Protein AF-A0A975J9P8-F1 (afdb_monomer_lite)

pLDDT: mean 88.7, std 9.08, range [46.72, 97.31]

Radius of gyration: 19.5 Å; chains: 1; bounding box: 36×30×56 Å

Foldseek 3Di:
DDDDDLVVVLVVLVVVLVCCVVVVDPDDPVVSVVSVVCNVCSPPLCVLVVVLVVLLCCCVPHPVVPDDPVVSLVVNLVSLVVSVVVVVDDPVVSVVVSVVSSCVVVVPD

Secondary structure (DSSP, 8-state):
-PPPPHHHHHHHHHHHHHHHHTTSS---HHHHHHHHHHHHTTS-THHHHHHHHHHHHHHHHSTTTTS-HHHHHHHHHHHHHHHHHTTSS-HHHHHHHHHHHHHHHHT--

Sequence (109 aa):
MGRLDKREVLPSLEKLLEKIEKGEIEVLSYEKDALKQVIEQYETKERPMSAYFTLEDWLYNKNGKEKPIEIKSAMLWGALWVVKEMGCIDWDSMRNMYGEFMSKQMNLR

Structure (mmCIF, N/CA/C/O backbone):
data_AF-A0A975J9P8-F1
#
_entry.id   AF-A0A975J9P8-F1
#
loop_
_atom_site.group_PDB
_atom_site.id
_atom_site.type_symbol
_atom_site.label_atom_id
_atom_site.label_alt_id
_atom_site.label_comp_id
_atom_site.label_asym_id
_atom_site.label_entity_id
_atom_site.label_seq_id
_atom_site.pdbx_PDB_ins_code
_atom_site.Cartn_x
_atom_site.Cartn_y
_atom_site.Cartn_z
_atom_site.occupancy
_atom_site.B_iso_or_equiv
_atom_site.auth_seq_id
_atom_site.auth_comp_id
_atom_site.auth_asym_id
_atom_site.auth_atom_id
_atom_site.pdbx_PDB_model_num
ATOM 1 N N . MET A 1 1 ? -10.676 -21.180 15.760 1.00 46.72 1 MET A N 1
ATOM 2 C CA . MET A 1 1 ? -11.232 -19.829 15.522 1.00 46.72 1 MET A CA 1
ATOM 3 C C . MET A 1 1 ? -11.256 -19.582 14.024 1.00 46.72 1 MET A C 1
ATOM 5 O O . MET A 1 1 ? -10.278 -19.924 13.369 1.00 46.72 1 MET A O 1
ATOM 9 N N . GLY A 1 2 ? -12.372 -19.083 13.485 1.00 76.62 2 GLY A N 1
ATOM 10 C CA . GLY A 1 2 ? -12.496 -18.731 12.066 1.00 76.62 2 GLY A CA 1
ATOM 11 C C . GLY A 1 2 ? -11.787 -17.413 11.755 1.00 76.62 2 GLY A C 1
ATOM 12 O O . GLY A 1 2 ? -11.676 -16.551 12.624 1.00 76.62 2 GLY A O 1
ATOM 13 N N . ARG A 1 3 ? -11.276 -17.270 10.531 1.00 79.50 3 ARG A N 1
ATOM 14 C CA . ARG A 1 3 ? -10.674 -16.022 10.048 1.00 79.50 3 ARG A CA 1
ATOM 15 C C . ARG A 1 3 ? -11.804 -15.034 9.735 1.00 79.50 3 ARG A C 1
ATOM 17 O O . ARG A 1 3 ? -12.717 -15.408 9.007 1.00 79.50 3 ARG A O 1
ATOM 24 N N . LEU A 1 4 ? -11.749 -13.826 10.299 1.00 81.44 4 LEU A N 1
ATOM 25 C CA . LEU A 1 4 ? -12.718 -12.758 10.019 1.00 81.44 4 LEU A CA 1
ATOM 26 C C . LEU A 1 4 ? -12.679 -12.359 8.540 1.00 81.44 4 LEU A C 1
ATOM 28 O O . LEU A 1 4 ? -11.602 -12.369 7.929 1.00 81.44 4 LEU A O 1
ATOM 32 N N . ASP A 1 5 ? -13.831 -11.970 7.990 1.00 80.75 5 ASP A N 1
ATOM 33 C CA . ASP A 1 5 ? -13.861 -11.309 6.687 1.00 80.75 5 ASP A CA 1
ATOM 34 C C . ASP A 1 5 ? -13.157 -9.948 6.785 1.00 80.75 5 ASP A C 1
ATOM 36 O O . ASP A 1 5 ? -13.218 -9.274 7.814 1.00 80.75 5 ASP A O 1
ATOM 40 N N . LYS A 1 6 ? -12.490 -9.513 5.708 1.00 75.19 6 LYS A N 1
ATOM 41 C CA . LYS A 1 6 ? -11.741 -8.245 5.686 1.00 75.19 6 LYS A CA 1
ATOM 42 C C . LYS A 1 6 ? -12.616 -7.049 6.087 1.00 75.19 6 LYS A C 1
ATOM 44 O O . LYS A 1 6 ? -12.119 -6.131 6.729 1.00 75.19 6 LYS A O 1
ATOM 49 N N . ARG A 1 7 ? -13.909 -7.072 5.750 1.00 81.19 7 ARG A N 1
ATOM 50 C CA . ARG A 1 7 ? -14.874 -6.011 6.085 1.00 81.19 7 ARG A CA 1
ATOM 51 C C . ARG A 1 7 ? 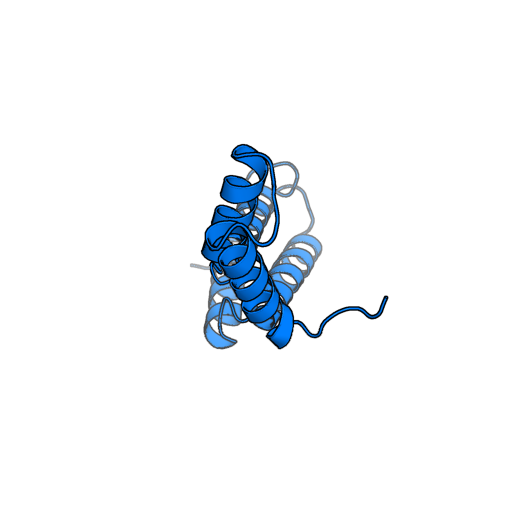-15.240 -5.980 7.569 1.00 81.19 7 ARG A C 1
ATOM 53 O O . ARG A 1 7 ? -15.690 -4.953 8.060 1.00 81.19 7 ARG A O 1
ATOM 60 N N . GLU A 1 8 ? -15.046 -7.086 8.279 1.00 86.88 8 GLU A N 1
ATOM 61 C CA . GLU A 1 8 ? -15.400 -7.230 9.694 1.00 86.88 8 GLU A CA 1
ATOM 62 C C . GLU A 1 8 ? -14.234 -6.910 10.631 1.00 86.88 8 GLU A C 1
ATOM 64 O O . GLU A 1 8 ? -14.439 -6.713 11.830 1.00 86.88 8 GLU A O 1
ATOM 69 N N . VAL A 1 9 ? -13.006 -6.851 10.108 1.00 87.06 9 VAL A N 1
ATOM 70 C CA . VAL A 1 9 ? -11.803 -6.647 10.922 1.00 87.06 9 VAL A CA 1
ATOM 71 C C . VAL A 1 9 ? -11.795 -5.264 11.574 1.00 87.06 9 VAL A C 1
ATOM 73 O O . VAL A 1 9 ? -11.634 -5.202 12.789 1.00 87.06 9 VAL A O 1
ATOM 76 N N . LEU A 1 10 ? -12.003 -4.175 10.822 1.00 88.25 10 LEU A N 1
ATOM 77 C CA . LEU A 1 10 ? -11.997 -2.820 11.396 1.00 88.25 10 LEU A CA 1
ATOM 78 C C . LEU A 1 10 ? -13.088 -2.631 12.467 1.00 88.25 10 LEU A C 1
ATOM 80 O O . LEU A 1 10 ? -12.720 -2.305 13.596 1.00 88.25 10 LEU A O 1
ATOM 84 N N . PRO A 1 11 ? -14.374 -2.962 12.211 1.00 91.62 11 PRO A N 1
ATOM 85 C CA . PRO A 1 11 ? -15.412 -2.888 13.243 1.00 91.62 11 PRO A CA 1
ATOM 86 C C . PRO A 1 11 ? -15.095 -3.724 14.490 1.00 91.62 11 PRO A C 1
ATOM 88 O O . PRO A 1 11 ? -15.431 -3.351 15.615 1.00 91.62 11 PRO A O 1
ATOM 91 N N . SER A 1 12 ? -14.434 -4.873 14.313 1.00 93.62 12 SER A N 1
ATOM 92 C CA . SER A 1 12 ? -14.021 -5.721 15.435 1.00 93.62 12 SER A CA 1
ATOM 93 C C . SER A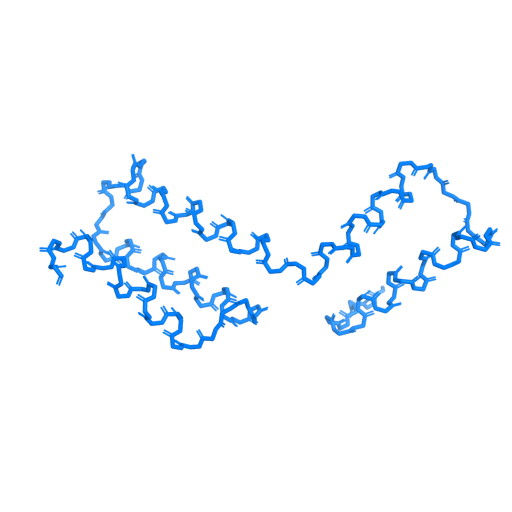 1 12 ? -12.907 -5.079 16.268 1.00 93.62 12 SER A C 1
ATOM 95 O O . SER A 1 12 ? -12.938 -5.182 17.495 1.00 93.62 12 SER A O 1
ATOM 97 N N . LEU A 1 13 ? -11.940 -4.414 15.626 1.00 92.62 13 LEU A N 1
ATOM 98 C CA . LEU A 1 13 ? -10.855 -3.693 16.300 1.00 92.62 13 LEU A CA 1
ATOM 99 C C . LEU A 1 13 ? -11.374 -2.452 17.038 1.00 92.62 13 LEU A C 1
ATOM 101 O O . LEU A 1 13 ? -10.994 -2.234 18.187 1.00 92.62 13 LEU A O 1
ATOM 105 N N . GLU A 1 14 ? -12.282 -1.687 16.431 1.00 93.19 14 GLU A N 1
ATOM 106 C CA . GLU A 1 14 ? -12.933 -0.533 17.069 1.00 93.19 14 GLU A CA 1
ATOM 107 C C . GLU A 1 14 ? -13.723 -0.955 18.311 1.00 93.19 14 GLU A C 1
ATOM 109 O O . GLU A 1 14 ? -13.577 -0.366 19.381 1.00 93.19 14 GLU A O 1
ATOM 114 N N . LYS A 1 15 ? -14.493 -2.045 18.208 1.00 95.69 15 LYS A N 1
ATOM 115 C CA . LYS A 1 15 ? -15.226 -2.608 19.347 1.00 95.69 15 LYS A CA 1
ATOM 116 C C . LYS A 1 15 ? -14.293 -3.104 20.452 1.00 95.69 15 LYS A C 1
ATOM 118 O O . LYS A 1 15 ? -14.624 -2.994 21.630 1.00 95.69 15 LYS A O 1
ATOM 123 N N . LEU A 1 16 ? -13.139 -3.674 20.098 1.00 94.88 16 LEU A N 1
ATOM 124 C CA . LEU A 1 16 ? -12.126 -4.068 21.077 1.00 94.88 16 LEU A CA 1
ATOM 125 C C . LEU A 1 16 ? -11.561 -2.842 21.806 1.00 94.88 16 LEU A C 1
ATOM 127 O O . LEU A 1 16 ? -11.462 -2.865 23.033 1.00 94.88 16 LEU A O 1
ATOM 131 N N . LEU A 1 17 ? -11.244 -1.772 21.071 1.00 95.12 17 LEU A N 1
ATOM 132 C CA . LEU A 1 17 ? -10.768 -0.516 21.649 1.00 95.12 17 LEU A CA 1
ATOM 133 C C . LEU A 1 17 ? -11.815 0.094 22.591 1.00 95.12 17 LEU A C 1
ATOM 135 O O . LEU A 1 17 ? -11.471 0.482 23.703 1.00 95.12 17 LEU A O 1
ATOM 139 N N . GLU A 1 18 ? -13.090 0.098 22.195 1.00 95.88 18 GLU A N 1
ATOM 140 C CA . GLU A 1 18 ? -14.197 0.595 23.019 1.00 95.88 18 GLU A CA 1
ATOM 141 C C . GLU A 1 18 ? -14.298 -0.159 24.355 1.00 95.88 18 GLU A C 1
ATOM 143 O O . GLU A 1 18 ? -14.444 0.452 25.413 1.00 95.88 18 GLU A O 1
ATOM 148 N N . LYS A 1 19 ? -14.169 -1.491 24.335 1.00 96.12 19 LYS A N 1
ATOM 149 C CA . LYS A 1 19 ? -14.180 -2.310 25.558 1.00 96.12 19 LYS A CA 1
ATOM 150 C C . LYS A 1 19 ? -13.001 -2.015 26.480 1.00 96.12 19 LYS A C 1
ATOM 152 O O . LYS A 1 19 ? -13.178 -1.964 27.696 1.00 96.12 19 LYS A O 1
ATOM 157 N N . ILE A 1 20 ? -11.816 -1.803 25.910 1.00 94.75 20 ILE A N 1
ATOM 158 C CA . ILE A 1 20 ? -10.626 -1.390 26.663 1.00 94.75 20 ILE A CA 1
ATOM 159 C C . ILE A 1 20 ? -10.852 -0.007 27.292 1.00 94.75 20 ILE A C 1
ATOM 161 O O . ILE A 1 20 ? -10.528 0.210 28.456 1.00 94.75 20 ILE A O 1
ATOM 165 N N . GLU A 1 21 ? -11.438 0.938 26.553 1.00 92.12 21 GLU A N 1
ATOM 166 C CA . GLU A 1 21 ? -11.714 2.292 27.050 1.00 92.12 21 GLU A CA 1
ATOM 167 C C . GLU A 1 21 ? -12.796 2.333 28.133 1.00 92.12 21 GLU A C 1
ATOM 169 O O . GLU A 1 21 ? -12.704 3.150 29.048 1.00 92.12 21 GLU A O 1
ATOM 174 N N . LYS A 1 22 ? -13.762 1.411 28.089 1.00 95.31 22 LYS A N 1
ATOM 175 C CA . LYS A 1 22 ? -14.761 1.203 29.149 1.00 95.31 22 LYS A CA 1
ATOM 176 C C . LYS A 1 22 ? -14.220 0.466 30.379 1.00 95.31 22 LYS A C 1
ATOM 178 O O . LYS A 1 22 ? -14.942 0.344 31.365 1.00 95.31 22 LYS A O 1
ATOM 183 N N . GLY A 1 23 ? -12.982 -0.032 30.333 1.00 91.88 23 GLY A N 1
ATOM 184 C CA . GLY A 1 23 ? -12.393 -0.833 31.409 1.00 91.88 23 GLY A CA 1
ATOM 185 C C . GLY A 1 23 ? -12.963 -2.252 31.512 1.00 91.88 23 GLY A C 1
ATOM 186 O O . GLY A 1 23 ? -12.761 -2.916 32.522 1.00 91.88 23 GLY A O 1
ATOM 187 N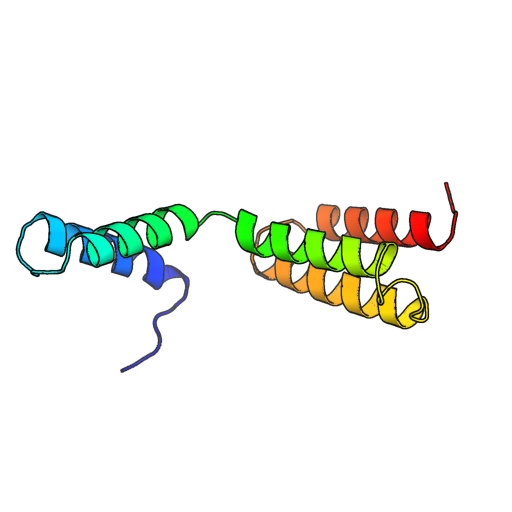 N . GLU A 1 24 ? -13.669 -2.735 30.482 1.00 94.62 24 GLU A N 1
ATOM 188 C CA . GLU A 1 24 ? -14.147 -4.125 30.416 1.00 94.62 24 GLU A CA 1
ATOM 189 C C . GLU A 1 24 ? -12.992 -5.111 30.175 1.00 94.62 24 GLU A C 1
ATOM 191 O O . GLU A 1 24 ? -13.107 -6.297 30.483 1.00 94.62 24 GLU A O 1
ATOM 196 N N . ILE A 1 25 ? -11.894 -4.624 29.588 1.00 93.00 25 ILE A N 1
ATOM 197 C CA . ILE A 1 25 ? -10.675 -5.380 29.296 1.00 93.00 25 ILE A CA 1
ATOM 198 C C . ILE A 1 25 ? -9.481 -4.543 29.748 1.00 93.00 25 ILE A C 1
ATOM 200 O O . ILE A 1 25 ? -9.307 -3.409 29.300 1.00 93.00 25 ILE A O 1
ATOM 204 N N . GLU A 1 26 ? -8.644 -5.120 30.604 1.00 92.44 26 GLU A N 1
ATOM 205 C CA . GLU A 1 26 ? -7.411 -4.493 31.071 1.00 92.44 26 GLU A CA 1
ATOM 206 C C . GLU A 1 26 ? -6.243 -4.913 30.167 1.00 92.44 26 GLU A C 1
ATOM 208 O O . GLU A 1 26 ? -6.028 -6.100 29.920 1.00 92.44 26 GLU A O 1
ATOM 213 N N . VAL A 1 27 ? -5.509 -3.931 29.646 1.00 93.25 27 VAL A N 1
ATOM 214 C CA . VAL A 1 27 ? -4.328 -4.123 28.790 1.00 93.25 27 VAL A CA 1
ATOM 215 C C . VAL A 1 27 ? -3.256 -3.116 29.175 1.00 93.25 27 VAL A C 1
ATOM 217 O O . VAL A 1 27 ? -3.544 -2.082 29.785 1.00 93.25 27 VAL A O 1
ATOM 220 N N . LEU A 1 28 ? -2.012 -3.387 28.792 1.00 94.75 28 LEU A N 1
ATOM 221 C CA . LEU A 1 28 ? -0.918 -2.451 29.017 1.00 94.75 28 LEU A CA 1
ATOM 222 C C . LEU A 1 28 ? -1.078 -1.219 28.112 1.00 94.75 28 LEU A C 1
ATOM 224 O O . LEU A 1 28 ? -1.628 -1.291 27.010 1.00 94.75 28 LEU A O 1
ATOM 228 N N . SER A 1 29 ? -0.581 -0.064 28.562 1.00 89.69 29 SER A N 1
ATOM 229 C CA . SER A 1 29 ? -0.735 1.206 27.834 1.00 89.69 29 SER A CA 1
ATOM 230 C C . SER A 1 29 ? -0.187 1.138 26.406 1.00 89.69 29 SER A C 1
ATOM 232 O O . SER A 1 29 ? -0.840 1.597 25.473 1.00 89.69 29 SER A O 1
ATOM 234 N N . TYR A 1 30 ? 0.964 0.487 26.220 1.00 90.31 30 TYR A N 1
ATOM 235 C CA . TYR A 1 30 ? 1.574 0.320 24.902 1.00 90.31 30 TYR A CA 1
ATOM 236 C C . TYR A 1 30 ? 0.763 -0.604 23.977 1.00 90.31 30 TYR A C 1
ATOM 238 O O . TYR A 1 30 ? 0.818 -0.447 22.760 1.00 90.31 30 TYR A O 1
ATOM 246 N N . GLU A 1 31 ? -0.007 -1.552 24.520 1.00 91.94 31 GLU A N 1
ATOM 247 C CA . GLU A 1 31 ? -0.879 -2.438 23.734 1.00 91.94 31 GLU A CA 1
ATOM 248 C C . GLU A 1 31 ? -2.109 -1.675 23.240 1.00 91.94 31 GLU A C 1
ATOM 250 O O . GLU A 1 31 ? -2.508 -1.813 22.082 1.00 91.94 31 GLU A O 1
ATOM 255 N N . LYS A 1 32 ? -2.664 -0.803 24.094 1.00 92.44 32 LYS A N 1
ATOM 256 C CA . LYS A 1 32 ? -3.729 0.131 23.714 1.00 92.44 32 LYS A CA 1
ATOM 257 C C . LYS A 1 32 ? -3.266 1.086 22.612 1.00 92.44 32 LYS A C 1
ATOM 259 O O . LYS A 1 32 ? -3.990 1.282 21.637 1.00 92.44 32 LYS A O 1
ATOM 264 N N . ASP A 1 33 ? -2.065 1.646 22.736 1.00 91.62 33 ASP A N 1
ATOM 265 C CA . ASP A 1 33 ? -1.507 2.545 21.722 1.00 91.62 33 ASP A CA 1
ATOM 266 C C . ASP A 1 33 ? -1.218 1.817 20.402 1.00 91.62 33 ASP A C 1
ATOM 268 O O . ASP A 1 33 ? -1.516 2.343 19.330 1.00 91.62 33 ASP A O 1
ATOM 272 N N . ALA A 1 34 ? -0.712 0.581 20.456 1.00 90.44 34 ALA A N 1
ATOM 273 C CA . ALA A 1 34 ? -0.524 -0.244 19.265 1.00 90.44 34 ALA A CA 1
ATOM 274 C C . ALA A 1 34 ? -1.855 -0.525 18.546 1.00 90.44 34 ALA A C 1
ATOM 276 O O . ALA A 1 34 ? -1.923 -0.429 17.320 1.00 90.44 34 ALA A O 1
ATOM 277 N N . LEU A 1 35 ? -2.929 -0.818 19.290 1.00 92.94 35 LEU A N 1
ATOM 278 C CA . LEU A 1 35 ? -4.265 -1.012 18.721 1.00 92.94 35 LEU A CA 1
ATOM 279 C C . LEU A 1 35 ? -4.776 0.256 18.021 1.00 92.94 35 LEU A C 1
ATOM 281 O O . LEU A 1 35 ? -5.276 0.166 16.900 1.00 92.94 35 LEU A O 1
ATOM 285 N N . LYS A 1 36 ? -4.605 1.430 18.641 1.00 90.94 36 LYS A N 1
ATOM 286 C CA . LYS A 1 36 ? -4.975 2.722 18.038 1.00 90.94 36 LYS A CA 1
ATOM 287 C C . LYS A 1 36 ? -4.240 2.968 16.724 1.00 90.94 36 LYS A C 1
ATOM 289 O O . LYS A 1 36 ? -4.884 3.266 15.726 1.00 90.94 36 LYS A O 1
ATOM 294 N N . GLN A 1 37 ? -2.926 2.744 16.695 1.00 85.31 37 GLN A N 1
ATOM 295 C CA . GLN A 1 37 ? -2.135 2.884 15.468 1.00 85.31 37 GLN A CA 1
ATOM 296 C C . GLN A 1 37 ? -2.589 1.920 14.368 1.00 85.31 37 GLN A C 1
ATOM 298 O O . GLN A 1 37 ? -2.609 2.288 13.196 1.00 85.31 37 GLN A O 1
ATOM 303 N N . VAL A 1 38 ? -2.954 0.683 14.720 1.00 86.75 38 VAL A N 1
ATOM 304 C CA . VAL A 1 38 ? -3.464 -0.289 13.742 1.00 86.75 38 VAL A CA 1
ATOM 305 C C . VAL A 1 38 ? -4.804 0.157 13.168 1.00 86.75 38 VAL A C 1
ATOM 307 O O . VAL A 1 38 ? -4.989 0.012 11.966 1.00 86.75 38 VAL A O 1
ATOM 310 N N . ILE A 1 39 ? -5.708 0.698 13.989 1.00 87.88 39 ILE A N 1
ATOM 311 C CA . ILE A 1 39 ? -7.005 1.231 13.545 1.00 87.88 39 ILE A CA 1
ATOM 312 C C . ILE A 1 39 ? -6.800 2.445 12.635 1.00 87.88 39 ILE A C 1
ATOM 314 O O . ILE A 1 39 ? -7.308 2.452 11.517 1.00 87.88 39 ILE A O 1
ATOM 318 N N . GLU A 1 40 ? -5.993 3.422 13.060 1.00 83.88 40 GLU A N 1
ATOM 319 C CA . GLU A 1 40 ? -5.670 4.615 12.263 1.00 83.88 40 GLU A CA 1
ATOM 320 C C . GLU A 1 40 ? -5.069 4.248 10.905 1.00 83.88 40 GLU A C 1
ATOM 322 O O . GLU A 1 40 ? -5.402 4.850 9.890 1.00 83.88 40 GLU A O 1
ATOM 327 N N . GLN A 1 41 ? -4.208 3.230 10.873 1.00 75.44 41 GLN A N 1
ATOM 328 C CA . GLN A 1 41 ? -3.538 2.789 9.653 1.00 75.44 41 GLN A CA 1
ATOM 329 C C . GLN A 1 41 ? -4.318 1.724 8.877 1.00 75.44 41 GLN A C 1
ATOM 331 O O . GLN A 1 41 ? -3.870 1.290 7.815 1.00 75.44 41 GLN A O 1
ATOM 336 N N . TYR A 1 42 ? -5.468 1.273 9.384 1.00 75.38 42 TYR A N 1
ATOM 337 C CA . TYR A 1 42 ? -6.219 0.182 8.769 1.00 75.38 42 TYR A CA 1
ATOM 338 C C . TYR A 1 42 ? -6.732 0.569 7.379 1.00 75.38 42 TYR A C 1
ATOM 340 O O . TYR A 1 42 ? -6.710 -0.240 6.448 1.00 75.38 42 TYR A O 1
ATOM 348 N N . GLU A 1 43 ? -7.147 1.826 7.229 1.00 64.88 43 GLU A N 1
ATOM 349 C CA . GLU A 1 43 ? -7.619 2.390 5.964 1.00 64.88 43 GLU A CA 1
ATOM 350 C C . GLU A 1 43 ? -6.544 3.189 5.220 1.00 64.88 43 GLU A C 1
ATOM 352 O O . GLU A 1 43 ? -6.753 3.578 4.064 1.00 64.88 43 GLU A O 1
ATOM 357 N N . THR A 1 44 ? -5.370 3.418 5.826 1.00 65.56 44 THR A N 1
ATOM 358 C CA . THR A 1 44 ? -4.308 4.151 5.140 1.00 65.56 44 THR A CA 1
ATOM 359 C C . THR A 1 44 ? -3.688 3.263 4.063 1.00 65.56 44 THR A C 1
ATOM 361 O O . THR A 1 44 ? -2.843 2.393 4.280 1.00 65.56 44 THR A O 1
ATOM 364 N N . LYS A 1 45 ? -4.085 3.547 2.819 1.00 65.88 45 LYS A N 1
ATOM 365 C CA . LYS A 1 45 ? -3.478 3.044 1.572 1.00 65.88 45 LYS A CA 1
ATOM 366 C C . LYS A 1 45 ? -1.967 3.333 1.477 1.00 65.88 45 LYS A C 1
ATOM 368 O O . LYS A 1 45 ? -1.298 2.858 0.562 1.00 65.88 45 LYS A O 1
ATOM 373 N N . GLU A 1 46 ? -1.423 4.097 2.423 1.00 68.19 46 GLU A N 1
ATOM 374 C CA . GLU A 1 46 ? -0.027 4.509 2.527 1.00 68.19 46 GLU A CA 1
ATOM 375 C C . GLU A 1 46 ? 0.948 3.337 2.626 1.00 68.19 46 GLU A C 1
ATOM 377 O O . GLU A 1 46 ? 1.978 3.364 1.960 1.00 68.19 46 GLU A O 1
ATOM 382 N N . ARG A 1 47 ? 0.644 2.281 3.395 1.00 75.00 47 ARG A N 1
ATOM 383 C CA . ARG A 1 47 ? 1.574 1.144 3.543 1.00 75.00 47 ARG A CA 1
ATOM 384 C C . ARG A 1 47 ? 1.774 0.371 2.226 1.00 75.00 47 ARG A C 1
ATOM 386 O O . ARG A 1 47 ? 2.928 0.193 1.830 1.00 75.00 47 ARG A O 1
ATOM 393 N N . PRO A 1 48 ? 0.712 -0.054 1.509 1.00 84.12 48 PRO A N 1
ATOM 394 C CA . PRO A 1 48 ? 0.859 -0.679 0.192 1.00 84.12 48 PRO A CA 1
ATOM 395 C C . PRO A 1 48 ? 1.534 0.230 -0.840 1.00 84.12 48 PRO A C 1
ATOM 397 O O . PRO A 1 48 ? 2.406 -0.228 -1.576 1.00 84.12 48 PRO A O 1
ATOM 400 N N . MET A 1 49 ? 1.178 1.518 -0.870 1.00 87.38 49 MET A N 1
ATOM 401 C CA . MET A 1 49 ? 1.783 2.480 -1.797 1.00 87.38 49 MET A CA 1
ATOM 402 C C . MET A 1 49 ? 3.266 2.725 -1.494 1.00 87.38 49 MET A C 1
ATOM 404 O O . MET A 1 49 ? 4.087 2.750 -2.405 1.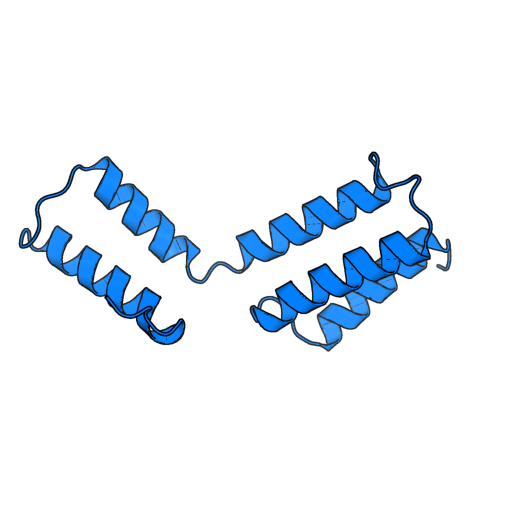00 87.38 49 MET A O 1
ATOM 408 N N . SER A 1 50 ? 3.642 2.844 -0.221 1.00 86.88 50 SER A N 1
ATOM 409 C CA . SER A 1 50 ? 5.038 2.987 0.205 1.00 86.88 50 SER A CA 1
ATOM 410 C C . SER A 1 50 ? 5.874 1.759 -0.172 1.00 86.88 50 SER A C 1
ATOM 412 O O . SER A 1 50 ? 6.989 1.894 -0.686 1.00 86.88 50 SER A O 1
ATOM 414 N N . ALA A 1 51 ? 5.316 0.556 0.001 1.00 89.38 51 ALA A N 1
ATOM 415 C CA . ALA A 1 51 ? 5.954 -0.678 -0.445 1.00 89.38 51 ALA A CA 1
ATOM 416 C C . ALA A 1 51 ? 6.139 -0.705 -1.973 1.00 89.38 51 ALA A C 1
ATOM 418 O O . ALA A 1 51 ? 7.211 -1.085 -2.448 1.00 89.38 51 ALA A O 1
ATOM 419 N N . TYR A 1 52 ? 5.140 -0.244 -2.735 1.00 93.12 52 TYR A N 1
ATOM 420 C CA . TYR A 1 52 ? 5.253 -0.081 -4.184 1.00 93.12 52 TYR A CA 1
ATOM 421 C C . TYR A 1 52 ? 6.389 0.877 -4.570 1.00 93.12 52 TYR A C 1
ATOM 423 O O . TYR A 1 52 ? 7.269 0.482 -5.331 1.00 93.12 52 TYR A O 1
ATOM 431 N N . PHE A 1 53 ? 6.435 2.090 -4.009 1.00 91.56 53 PHE A N 1
ATOM 432 C CA . PHE A 1 53 ? 7.479 3.067 -4.345 1.00 91.56 53 PHE A CA 1
ATOM 433 C C . PHE A 1 53 ? 8.878 2.586 -3.946 1.00 91.56 53 PHE A C 1
ATOM 435 O O . PHE A 1 53 ? 9.855 2.852 -4.644 1.00 91.56 53 PHE A O 1
ATOM 442 N N . THR A 1 54 ? 8.984 1.815 -2.862 1.00 93.69 54 THR A N 1
ATOM 443 C CA . THR A 1 54 ? 10.247 1.180 -2.462 1.00 93.69 54 THR A CA 1
ATOM 444 C C . THR A 1 54 ? 10.713 0.150 -3.494 1.00 93.69 54 THR A C 1
ATOM 446 O O . THR A 1 54 ? 11.902 0.096 -3.819 1.00 93.69 54 THR A O 1
ATOM 449 N N . LEU A 1 55 ? 9.795 -0.668 -4.022 1.00 94.31 55 LEU A N 1
ATOM 450 C CA . LEU A 1 55 ? 10.106 -1.615 -5.093 1.00 94.31 55 LEU A CA 1
ATOM 451 C C . LEU A 1 55 ? 10.495 -0.882 -6.380 1.00 94.31 55 LEU A C 1
ATOM 453 O O . LEU A 1 55 ? 11.488 -1.247 -7.006 1.00 94.31 55 LEU A O 1
ATOM 457 N N . GLU A 1 56 ? 9.732 0.139 -6.762 1.00 93.56 56 GLU A N 1
ATOM 458 C CA . GLU A 1 56 ? 10.001 0.951 -7.945 1.00 93.56 56 GLU A CA 1
ATOM 459 C C . GLU A 1 56 ? 11.412 1.562 -7.886 1.00 93.56 56 GLU A C 1
ATOM 461 O O . GLU A 1 56 ? 12.210 1.353 -8.803 1.00 93.56 56 GLU A O 1
ATOM 466 N N . ASP A 1 57 ? 11.770 2.221 -6.777 1.00 93.38 57 ASP A N 1
ATOM 467 C CA . ASP A 1 57 ? 13.119 2.755 -6.547 1.00 93.38 57 ASP A CA 1
ATOM 468 C C . ASP A 1 57 ? 14.194 1.665 -6.649 1.00 93.38 57 ASP A C 1
ATOM 470 O O . ASP A 1 57 ? 15.231 1.848 -7.290 1.00 93.38 57 ASP A O 1
ATOM 474 N N . TRP A 1 58 ? 13.949 0.493 -6.059 1.00 94.94 58 TRP A N 1
ATOM 475 C CA . TRP A 1 58 ? 14.897 -0.613 -6.118 1.00 94.94 58 TRP A CA 1
ATOM 476 C C . TRP A 1 58 ? 15.131 -1.121 -7.550 1.00 94.94 58 TRP A C 1
ATOM 478 O O . TRP A 1 58 ? 16.275 -1.431 -7.906 1.00 94.94 58 TRP A O 1
ATOM 488 N N . LEU A 1 59 ? 14.079 -1.170 -8.378 1.00 93.69 59 LEU A N 1
ATOM 489 C CA . LEU A 1 59 ? 14.153 -1.541 -9.796 1.00 93.69 59 LEU A CA 1
ATOM 490 C C . LEU A 1 59 ? 14.891 -0.491 -10.644 1.00 93.69 59 LEU A C 1
ATOM 492 O O . LEU A 1 59 ? 15.532 -0.859 -11.633 1.00 93.69 59 LEU A O 1
ATOM 496 N N . TYR A 1 60 ? 14.842 0.788 -10.259 1.00 86.38 60 TYR A N 1
ATOM 497 C CA . TYR A 1 60 ? 15.588 1.861 -10.923 1.00 86.38 60 TYR A CA 1
ATOM 498 C C . TYR A 1 60 ? 17.059 1.933 -10.516 1.00 86.38 60 TYR A C 1
ATOM 500 O O . TYR A 1 60 ? 17.937 2.023 -11.377 1.00 86.38 60 TYR A O 1
ATOM 508 N N . ASN A 1 61 ? 17.325 1.940 -9.211 1.00 86.31 61 ASN A N 1
ATOM 509 C CA . ASN A 1 61 ? 18.541 2.548 -8.668 1.00 86.31 61 ASN A CA 1
ATOM 510 C C . ASN A 1 61 ? 19.466 1.571 -7.939 1.00 86.31 61 ASN A C 1
ATOM 512 O O . ASN A 1 61 ? 20.619 1.908 -7.682 1.00 86.31 61 ASN A O 1
ATOM 516 N N . LYS A 1 62 ? 18.988 0.375 -7.583 1.00 86.06 62 LYS A N 1
ATOM 517 C CA . LYS A 1 62 ? 19.727 -0.582 -6.738 1.00 86.06 62 LYS A CA 1
ATOM 518 C C . LYS A 1 62 ? 20.030 -1.863 -7.515 1.00 86.06 62 LYS A C 1
ATOM 520 O O . LYS A 1 62 ? 20.086 -1.852 -8.741 1.00 86.06 62 LYS A O 1
ATOM 525 N N . ASN A 1 63 ? 20.177 -2.989 -6.819 1.00 83.62 63 ASN A N 1
ATOM 526 C CA . ASN A 1 63 ? 20.418 -4.308 -7.421 1.00 83.62 63 ASN A CA 1
ATOM 527 C C . ASN A 1 63 ? 19.333 -4.722 -8.438 1.00 83.62 63 ASN A C 1
ATOM 529 O O . ASN A 1 63 ? 19.543 -5.634 -9.234 1.00 83.62 63 ASN A O 1
ATOM 533 N N . GLY A 1 64 ? 18.166 -4.071 -8.427 1.00 83.38 64 GLY A N 1
ATOM 534 C CA . GLY A 1 64 ? 17.135 -4.261 -9.441 1.00 83.38 64 GLY A CA 1
ATOM 535 C C . GLY A 1 64 ? 17.482 -3.658 -10.805 1.00 83.38 64 GLY A C 1
ATOM 536 O O . GLY A 1 64 ? 16.962 -4.133 -11.813 1.00 83.38 64 GLY A O 1
ATOM 537 N N . LYS A 1 65 ? 18.393 -2.677 -10.872 1.00 87.44 65 LYS A N 1
ATOM 538 C CA . LYS A 1 65 ? 18.778 -1.973 -12.104 1.00 87.44 65 LYS A CA 1
ATOM 539 C C . LYS A 1 65 ? 19.377 -2.898 -13.163 1.00 87.44 65 LYS A C 1
ATOM 541 O O . LYS A 1 65 ? 19.126 -2.694 -14.347 1.00 87.44 65 LYS A O 1
ATOM 546 N N . GLU A 1 66 ? 20.133 -3.907 -12.748 1.00 91.06 66 GLU A N 1
ATOM 547 C CA . GLU A 1 66 ? 20.811 -4.852 -13.648 1.00 91.06 66 GLU A CA 1
ATOM 548 C C . GLU A 1 66 ? 19.883 -5.954 -14.174 1.00 91.06 66 GLU A C 1
ATOM 550 O O . GLU A 1 66 ? 20.262 -6.724 -15.054 1.00 91.06 66 GLU A O 1
ATOM 555 N N . LYS A 1 67 ? 18.653 -6.049 -13.652 1.00 91.56 67 LYS A N 1
ATOM 556 C CA . LYS A 1 67 ? 17.702 -7.060 -14.112 1.00 91.56 67 LYS A CA 1
ATOM 557 C C . LYS A 1 67 ? 17.262 -6.794 -15.556 1.00 91.56 67 LYS A C 1
ATOM 559 O O . LYS A 1 67 ? 17.074 -5.628 -15.921 1.00 91.56 67 LYS A O 1
ATOM 564 N N . PRO A 1 68 ? 17.007 -7.860 -16.342 1.00 94.31 68 PRO A N 1
ATOM 565 C CA . PRO A 1 68 ? 16.382 -7.736 -17.653 1.00 94.31 68 PRO A CA 1
ATOM 566 C C . PRO A 1 68 ? 15.068 -6.956 -17.580 1.00 94.31 68 PRO A C 1
ATOM 568 O O . PRO A 1 68 ? 14.350 -7.010 -16.573 1.00 94.31 68 PRO A O 1
ATOM 571 N N . ILE A 1 69 ? 14.755 -6.228 -18.650 1.00 91.62 69 ILE A N 1
ATOM 572 C CA . ILE A 1 69 ? 13.593 -5.338 -18.702 1.00 91.62 69 ILE A CA 1
ATOM 573 C C . ILE A 1 69 ? 12.277 -6.102 -18.522 1.00 91.62 69 ILE A C 1
ATOM 575 O O . ILE A 1 69 ? 11.365 -5.618 -17.857 1.00 91.62 69 ILE A O 1
ATOM 579 N N . GLU A 1 70 ? 12.213 -7.336 -19.012 1.00 93.25 70 GLU A N 1
ATOM 580 C CA . GLU A 1 70 ? 11.079 -8.248 -18.886 1.00 93.25 70 GLU A CA 1
ATOM 581 C C . GLU A 1 70 ? 10.819 -8.605 -17.419 1.00 93.25 70 GLU A C 1
ATOM 583 O O . GLU A 1 70 ? 9.675 -8.636 -16.968 1.00 93.25 70 GLU A O 1
ATOM 588 N N . ILE A 1 71 ? 11.889 -8.809 -16.644 1.00 94.06 71 ILE A N 1
ATOM 589 C CA . ILE A 1 71 ? 11.789 -9.107 -15.213 1.00 94.06 71 ILE A CA 1
ATOM 590 C C . ILE A 1 71 ? 11.312 -7.873 -14.447 1.00 94.06 71 ILE A C 1
ATOM 592 O O . ILE A 1 71 ? 10.429 -7.987 -13.599 1.00 94.06 71 ILE A O 1
ATOM 596 N N . LYS A 1 72 ? 11.852 -6.688 -14.757 1.00 94.00 72 LYS A N 1
ATOM 597 C CA . LYS A 1 72 ? 11.406 -5.431 -14.134 1.00 94.00 72 LYS A CA 1
ATOM 598 C C . LYS A 1 72 ? 9.929 -5.158 -14.423 1.00 94.00 72 LYS A C 1
ATOM 600 O O . LYS A 1 72 ? 9.179 -4.865 -13.497 1.00 94.00 72 LYS A O 1
ATOM 605 N N . SER A 1 73 ? 9.523 -5.315 -15.683 1.00 94.75 73 SER A N 1
ATOM 606 C CA . SER A 1 73 ? 8.140 -5.172 -16.144 1.00 94.75 73 SER A CA 1
ATOM 607 C C . SER A 1 73 ? 7.195 -6.101 -15.376 1.00 94.75 73 SER A C 1
ATOM 609 O O . SER A 1 73 ? 6.226 -5.630 -14.780 1.00 94.75 73 SER A O 1
ATOM 611 N N . ALA A 1 74 ? 7.513 -7.398 -15.304 1.00 95.88 74 ALA A N 1
ATOM 612 C CA . ALA A 1 74 ? 6.682 -8.374 -14.605 1.00 95.88 74 ALA A CA 1
ATOM 613 C C . ALA A 1 74 ? 6.564 -8.078 -13.099 1.00 95.88 74 ALA A C 1
ATOM 615 O O . ALA A 1 74 ? 5.468 -8.139 -12.540 1.00 95.88 74 ALA A O 1
ATOM 616 N N . MET A 1 75 ? 7.676 -7.725 -12.442 1.00 96.2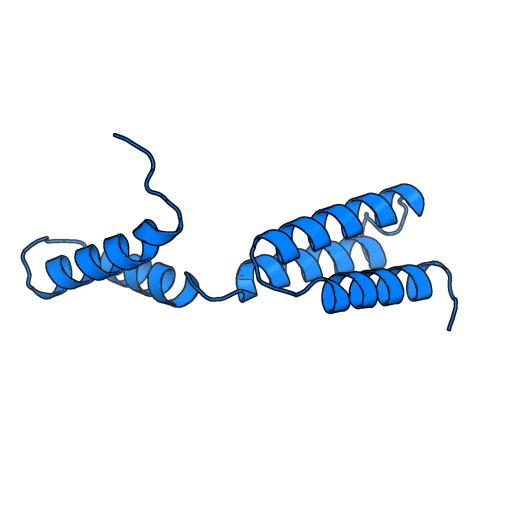5 75 MET A N 1
ATOM 617 C CA . MET A 1 75 ? 7.686 -7.386 -11.015 1.00 96.25 75 MET A CA 1
ATOM 618 C C . MET A 1 75 ? 6.848 -6.140 -10.718 1.00 96.25 75 MET A C 1
ATOM 620 O O . MET A 1 75 ? 6.045 -6.152 -9.783 1.00 96.25 75 MET A O 1
ATOM 624 N N . LEU A 1 76 ? 7.009 -5.080 -11.515 1.00 96.06 76 LEU A N 1
ATOM 625 C CA . LEU A 1 76 ? 6.260 -3.843 -11.325 1.00 96.06 76 LEU A CA 1
ATOM 626 C C . LEU A 1 76 ? 4.765 -4.049 -11.588 1.00 96.06 76 LEU A C 1
ATOM 628 O O . LEU A 1 76 ? 3.940 -3.625 -10.782 1.00 96.06 76 LEU A O 1
ATOM 632 N N . TRP A 1 77 ? 4.410 -4.746 -12.673 1.00 96.88 77 TRP A N 1
ATOM 633 C CA . TRP A 1 77 ? 3.016 -5.046 -13.002 1.00 96.88 77 TRP A CA 1
ATOM 634 C C . TRP A 1 77 ? 2.333 -5.856 -11.897 1.00 96.88 77 TRP A C 1
ATOM 636 O O . TRP A 1 77 ? 1.215 -5.536 -11.495 1.00 96.88 77 TRP A O 1
ATOM 646 N N . GLY A 1 78 ? 3.022 -6.865 -11.352 1.00 96.75 78 GLY A N 1
ATOM 647 C CA . GLY A 1 78 ? 2.525 -7.647 -10.221 1.00 96.75 78 GLY A CA 1
ATOM 648 C C . GLY A 1 78 ? 2.286 -6.795 -8.971 1.00 96.75 78 GLY A C 1
ATOM 649 O O . GLY A 1 78 ? 1.237 -6.914 -8.340 1.00 96.75 78 GLY A O 1
ATOM 650 N N . ALA A 1 79 ? 3.213 -5.894 -8.636 1.00 95.69 79 ALA A N 1
ATOM 651 C CA . ALA A 1 79 ? 3.052 -4.992 -7.496 1.00 95.69 79 ALA A CA 1
ATOM 652 C C . ALA A 1 79 ? 1.882 -4.015 -7.686 1.00 95.69 79 ALA A C 1
ATOM 654 O O . ALA A 1 79 ? 1.053 -3.861 -6.790 1.00 95.69 79 ALA A O 1
ATOM 655 N N . LEU A 1 80 ? 1.769 -3.413 -8.869 1.00 96.62 80 LEU A N 1
ATOM 656 C CA . LEU A 1 80 ? 0.664 -2.529 -9.238 1.00 96.62 80 LEU A CA 1
ATOM 657 C C . LEU A 1 80 ? -0.693 -3.240 -9.179 1.00 96.62 80 LEU A C 1
ATOM 659 O O . LEU A 1 80 ? -1.665 -2.672 -8.683 1.00 96.62 80 LEU A O 1
ATOM 663 N N . TRP A 1 81 ? -0.750 -4.500 -9.617 1.00 96.25 81 TRP A N 1
ATOM 664 C CA . TRP A 1 81 ? -1.959 -5.313 -9.526 1.00 96.25 81 TRP A CA 1
ATOM 665 C C . TRP A 1 81 ? -2.384 -5.524 -8.070 1.00 96.25 81 TRP A C 1
ATOM 667 O O . TRP A 1 81 ? -3.545 -5.296 -7.737 1.00 96.25 81 TRP A O 1
ATOM 677 N N . VAL A 1 82 ? -1.447 -5.867 -7.177 1.00 93.06 82 VAL A N 1
ATOM 678 C CA . VAL A 1 82 ? -1.733 -6.009 -5.738 1.00 93.06 82 VAL A CA 1
ATOM 679 C C . VAL A 1 82 ? -2.272 -4.702 -5.155 1.00 93.06 82 VAL A C 1
ATOM 681 O O . VAL A 1 82 ? -3.294 -4.707 -4.474 1.00 93.06 82 VAL A O 1
ATOM 684 N N . VAL A 1 83 ? -1.630 -3.572 -5.451 1.00 92.94 83 VAL A N 1
ATOM 685 C CA . VAL A 1 83 ? -2.050 -2.247 -4.969 1.00 92.94 83 VAL A CA 1
ATOM 686 C C . VAL A 1 83 ? -3.452 -1.882 -5.487 1.00 92.94 83 VAL A C 1
ATOM 688 O O . VAL A 1 83 ? -4.272 -1.358 -4.726 1.00 92.94 83 VAL A O 1
ATOM 691 N N . LYS A 1 84 ? -3.782 -2.236 -6.736 1.00 93.44 84 LYS A N 1
ATOM 692 C CA . LYS A 1 84 ? -5.130 -2.085 -7.305 1.00 93.44 84 LYS A CA 1
ATOM 693 C C . LYS A 1 84 ? -6.161 -2.988 -6.618 1.00 93.44 84 LYS A C 1
ATOM 695 O O . LYS A 1 84 ? -7.241 -2.517 -6.274 1.00 93.44 84 LYS A O 1
ATOM 700 N N . GLU A 1 85 ? -5.850 -4.260 -6.367 1.00 88.75 85 GLU A N 1
ATOM 701 C CA . GLU A 1 85 ? -6.755 -5.190 -5.662 1.00 88.75 85 GLU A CA 1
ATOM 702 C C . GLU A 1 85 ? -6.969 -4.800 -4.193 1.00 88.75 85 GLU A C 1
ATOM 704 O O . GLU A 1 85 ? -8.021 -5.050 -3.605 1.00 88.75 85 GLU A O 1
ATOM 709 N N . MET A 1 86 ? -5.997 -4.110 -3.595 1.00 84.44 86 MET A N 1
ATOM 710 C CA . MET A 1 86 ? -6.148 -3.489 -2.282 1.00 84.44 86 MET A CA 1
ATOM 711 C C . MET A 1 86 ? -6.984 -2.200 -2.313 1.00 84.44 86 MET A C 1
ATOM 713 O O . MET A 1 86 ? -7.218 -1.616 -1.256 1.00 84.44 86 MET A O 1
ATOM 717 N N . GLY A 1 87 ? -7.437 -1.754 -3.489 1.00 84.06 87 GLY A N 1
ATOM 718 C CA . GLY A 1 87 ? -8.222 -0.534 -3.673 1.00 84.06 87 GLY A CA 1
ATOM 719 C C . GLY A 1 87 ? -7.412 0.747 -3.478 1.00 84.06 87 GLY A C 1
ATOM 720 O O . GLY A 1 87 ? -7.995 1.810 -3.260 1.00 84.06 87 GLY A O 1
ATOM 721 N N . CYS A 1 88 ? -6.078 0.668 -3.504 1.00 86.81 88 CYS A N 1
ATOM 722 C CA . CYS A 1 88 ? -5.217 1.825 -3.273 1.00 86.81 88 CYS A CA 1
ATOM 723 C C . CYS A 1 88 ? -5.195 2.763 -4.486 1.00 86.81 88 CYS A C 1
ATOM 725 O O . CYS A 1 88 ? -5.206 3.978 -4.310 1.00 86.81 88 CYS A O 1
ATOM 727 N N . ILE A 1 89 ? -5.248 2.185 -5.689 1.00 90.56 89 ILE A N 1
ATOM 728 C CA . ILE A 1 89 ? -5.327 2.876 -6.980 1.00 90.56 89 ILE A CA 1
ATOM 729 C C . ILE A 1 89 ? -6.413 2.241 -7.857 1.00 90.56 89 ILE A C 1
ATOM 731 O O . ILE A 1 89 ? -6.775 1.079 -7.656 1.00 90.56 89 ILE A O 1
ATOM 735 N N . ASP A 1 90 ? -6.920 2.988 -8.835 1.00 92.69 90 ASP A N 1
ATOM 736 C CA . ASP A 1 90 ? -7.804 2.454 -9.872 1.00 92.69 90 ASP A CA 1
ATOM 737 C C . ASP A 1 90 ? -7.017 1.872 -11.062 1.00 92.69 90 ASP A C 1
ATOM 739 O O . ASP A 1 90 ? -5.785 1.900 -11.117 1.00 92.69 90 ASP A O 1
ATOM 743 N N . TRP A 1 91 ? -7.746 1.291 -12.016 1.00 93.75 91 TRP A N 1
ATOM 744 C CA . TRP A 1 91 ? -7.163 0.669 -13.205 1.00 93.75 91 TRP A CA 1
ATOM 745 C C . TRP A 1 91 ? -6.410 1.665 -14.094 1.00 93.75 91 TRP A C 1
ATOM 747 O O . TRP A 1 91 ? -5.370 1.326 -14.660 1.00 93.75 91 TRP A O 1
ATOM 757 N N . ASP A 1 92 ? -6.909 2.891 -14.220 1.00 97.31 92 ASP A N 1
ATOM 758 C CA . ASP A 1 92 ? -6.287 3.901 -15.074 1.00 97.31 92 ASP A CA 1
ATOM 759 C C . ASP A 1 92 ? -4.980 4.401 -14.462 1.00 97.31 92 ASP A C 1
ATOM 761 O O . ASP A 1 92 ? -3.959 4.459 -15.146 1.00 97.31 92 ASP A O 1
ATOM 765 N N . SER A 1 93 ? -4.973 4.629 -13.151 1.00 96.19 93 SER A N 1
ATOM 766 C CA . SER A 1 93 ? -3.780 4.928 -12.362 1.00 96.19 93 SER A CA 1
ATOM 767 C C . SER A 1 93 ? -2.750 3.804 -12.474 1.00 96.19 93 SER A C 1
ATOM 769 O O . SER A 1 93 ? -1.580 4.071 -12.736 1.00 96.19 93 SER A O 1
ATOM 771 N N . MET A 1 94 ? -3.180 2.541 -12.372 1.00 96.44 94 MET A N 1
ATOM 772 C CA . MET A 1 94 ? -2.313 1.373 -12.558 1.00 96.44 94 MET A CA 1
ATOM 773 C C . MET A 1 94 ? -1.614 1.387 -13.930 1.00 96.44 94 MET A C 1
ATOM 775 O O . MET A 1 94 ? -0.398 1.207 -14.011 1.00 96.44 94 MET A O 1
ATOM 779 N N . ARG A 1 95 ? -2.370 1.623 -15.014 1.00 97.12 95 ARG A N 1
ATOM 780 C CA . ARG A 1 95 ? -1.826 1.686 -16.382 1.00 97.12 95 ARG A CA 1
ATOM 781 C C . ARG A 1 95 ? -0.872 2.860 -16.574 1.00 97.12 95 ARG A C 1
ATOM 783 O O . ARG A 1 95 ? 0.177 2.675 -17.186 1.00 97.12 95 ARG A O 1
ATOM 790 N N . ASN A 1 96 ? -1.218 4.031 -16.044 1.00 97.19 96 ASN A N 1
ATOM 791 C CA . ASN A 1 96 ? -0.394 5.232 -16.152 1.00 97.19 96 ASN A CA 1
ATOM 792 C C . ASN A 1 96 ? 0.939 5.053 -15.422 1.00 97.19 96 ASN A C 1
ATOM 794 O O . ASN A 1 96 ? 1.988 5.263 -16.020 1.00 97.19 96 ASN A O 1
ATOM 798 N N . MET A 1 97 ? 0.911 4.563 -14.180 1.00 96.38 97 MET A N 1
ATOM 799 C CA . MET A 1 97 ? 2.122 4.307 -13.391 1.00 96.38 97 MET A CA 1
ATOM 800 C C . MET A 1 97 ? 3.032 3.270 -14.062 1.00 96.38 97 MET A C 1
ATOM 802 O O . MET A 1 97 ? 4.244 3.461 -14.145 1.00 96.38 97 MET A O 1
ATOM 806 N N . TYR A 1 98 ? 2.455 2.194 -14.610 1.00 96.56 98 TYR A N 1
ATOM 807 C CA . TYR A 1 98 ? 3.226 1.224 -15.388 1.00 96.56 98 TYR A CA 1
ATOM 808 C C . TYR A 1 98 ? 3.841 1.850 -16.648 1.00 96.56 98 TYR A C 1
ATOM 810 O O . TYR A 1 98 ? 5.015 1.623 -16.944 1.00 96.56 98 TYR A O 1
ATOM 818 N N . GLY A 1 99 ? 3.059 2.642 -17.385 1.00 94.56 99 GLY A N 1
ATOM 819 C CA . GLY A 1 99 ? 3.511 3.343 -18.585 1.00 94.56 99 GLY A CA 1
ATOM 820 C C . GLY A 1 99 ? 4.676 4.283 -18.291 1.00 94.56 99 GLY A C 1
ATOM 821 O O . GLY A 1 99 ? 5.711 4.183 -18.942 1.00 94.56 99 GLY A O 1
ATOM 822 N N . GLU A 1 100 ? 4.553 5.124 -17.263 1.00 94.50 100 GLU A N 1
ATOM 823 C CA . GLU A 1 100 ? 5.623 6.018 -16.810 1.00 94.50 100 GLU A CA 1
ATOM 824 C C . GLU A 1 100 ? 6.902 5.253 -16.468 1.00 94.50 100 GLU A C 1
ATOM 826 O O . GLU A 1 100 ? 8.002 5.680 -16.838 1.00 94.50 100 GLU A O 1
ATOM 831 N N . PHE A 1 101 ? 6.767 4.106 -15.797 1.00 93.81 101 PHE A N 1
ATOM 832 C CA . PHE A 1 101 ? 7.917 3.283 -15.466 1.00 93.81 101 PHE A CA 1
ATOM 833 C C . PHE A 1 101 ? 8.621 2.740 -16.710 1.00 93.81 101 PHE A C 1
ATOM 835 O O . PHE A 1 101 ? 9.841 2.856 -16.853 1.00 93.81 101 PHE A O 1
ATOM 842 N N . MET A 1 102 ? 7.854 2.162 -17.633 1.00 92.75 102 MET A N 1
ATOM 843 C CA . MET A 1 102 ? 8.402 1.570 -18.849 1.00 92.75 102 MET A CA 1
ATOM 844 C C . MET A 1 102 ? 8.993 2.624 -19.785 1.00 92.75 102 MET A C 1
ATOM 846 O O . MET A 1 102 ? 10.083 2.407 -20.313 1.00 92.75 102 MET A O 1
ATOM 850 N N . SER A 1 103 ? 8.346 3.782 -19.931 1.00 90.81 103 SER A N 1
ATOM 851 C CA . SER A 1 103 ? 8.868 4.914 -20.704 1.00 90.81 103 SER A CA 1
ATOM 852 C C . SER A 1 103 ? 10.244 5.348 -20.199 1.00 90.81 103 SER A C 1
ATOM 854 O O . SER A 1 103 ? 11.187 5.455 -20.986 1.00 90.81 103 SER A O 1
ATOM 856 N N . LYS A 1 104 ? 10.414 5.475 -18.875 1.00 89.31 104 LYS A N 1
ATOM 857 C CA . LYS A 1 104 ? 11.714 5.782 -18.256 1.00 89.31 104 LYS A CA 1
ATOM 858 C C . LYS A 1 104 ? 12.758 4.688 -18.496 1.00 89.31 104 LYS A C 1
ATOM 860 O O . LYS A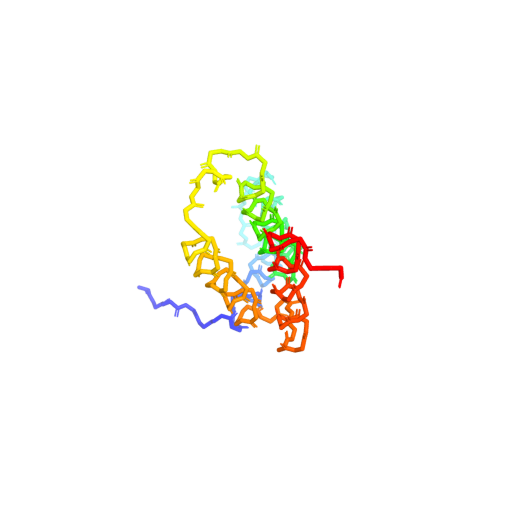 1 104 ? 13.903 5.011 -18.796 1.00 89.31 104 LYS A O 1
ATOM 865 N N . GLN A 1 105 ? 12.394 3.407 -18.390 1.00 85.62 105 GLN A N 1
ATOM 866 C CA . GLN A 1 105 ? 13.334 2.300 -18.636 1.00 85.62 105 GLN A CA 1
ATOM 867 C C . GLN A 1 105 ? 13.751 2.185 -20.111 1.00 85.62 105 GLN A C 1
ATOM 869 O O . GLN A 1 105 ? 14.887 1.815 -20.400 1.00 85.62 105 GLN A O 1
ATOM 874 N N . MET A 1 106 ? 12.845 2.494 -21.038 1.00 82.38 106 MET A N 1
ATOM 875 C CA . MET A 1 106 ? 13.076 2.415 -22.485 1.00 82.38 106 MET A CA 1
ATOM 876 C C . MET A 1 106 ? 13.616 3.723 -23.081 1.00 82.38 106 MET A C 1
ATOM 878 O O . MET A 1 106 ? 13.899 3.773 -24.277 1.00 82.38 106 MET A O 1
ATOM 882 N N . ASN A 1 107 ? 13.772 4.769 -22.262 1.00 81.94 107 ASN A N 1
ATOM 883 C CA . ASN A 1 107 ? 14.167 6.116 -22.677 1.00 81.94 107 ASN A CA 1
ATOM 884 C C . ASN A 1 107 ? 13.256 6.701 -23.778 1.00 81.94 107 ASN A C 1
ATOM 886 O O . ASN A 1 107 ? 13.706 7.404 -24.686 1.00 81.94 107 ASN A O 1
ATOM 890 N N . LEU A 1 108 ? 11.967 6.379 -23.699 1.00 69.62 108 LEU A N 1
ATOM 891 C CA . LEU A 1 108 ? 10.914 6.934 -24.537 1.00 69.62 108 LEU A CA 1
ATOM 892 C C . LEU A 1 108 ? 10.341 8.120 -23.758 1.00 69.62 108 LEU A C 1
ATOM 894 O O . LEU A 1 108 ? 9.883 7.940 -22.634 1.00 69.62 108 LEU A O 1
ATOM 898 N N . ARG A 1 109 ? 10.479 9.332 -24.301 1.00 52.47 109 ARG A N 1
ATOM 899 C CA . ARG A 1 109 ? 9.960 10.554 -23.670 1.00 52.47 109 ARG A CA 1
ATOM 900 C C . ARG A 1 109 ? 8.463 10.467 -23.413 1.00 52.47 109 ARG A C 1
ATOM 902 O O . ARG A 1 109 ? 7.747 10.086 -24.364 1.00 52.47 109 ARG A O 1
#